Protein AF-A0A6J6P210-F1 (afdb_monomer_lite)

Structure (mmCIF, N/CA/C/O backbone):
data_AF-A0A6J6P210-F1
#
_entry.id   AF-A0A6J6P210-F1
#
loop_
_atom_site.group_PDB
_atom_site.id
_atom_site.type_symbol
_atom_site.label_atom_id
_atom_site.label_alt_id
_atom_site.label_comp_id
_atom_site.label_asym_id
_atom_site.label_entity_id
_atom_site.label_seq_id
_atom_site.pdbx_PDB_ins_code
_atom_site.Cartn_x
_atom_site.Cartn_y
_atom_site.Cartn_z
_atom_site.occupancy
_atom_site.B_iso_or_equiv
_atom_site.auth_seq_id
_atom_site.auth_comp_id
_atom_site.auth_asym_id
_atom_site.auth_atom_id
_atom_site.pdbx_PDB_model_num
ATOM 1 N N . MET A 1 1 ? 5.340 17.199 -20.406 1.00 72.75 1 MET A N 1
ATOM 2 C CA . MET A 1 1 ? 5.346 17.274 -18.925 1.00 72.75 1 MET A CA 1
ATOM 3 C C . MET A 1 1 ? 4.283 16.370 -18.298 1.00 72.75 1 MET A C 1
ATOM 5 O O . MET A 1 1 ? 4.670 15.455 -17.591 1.00 72.75 1 MET A O 1
ATOM 9 N N . LEU A 1 2 ? 2.985 16.530 -18.602 1.00 82.31 2 LEU A N 1
ATOM 10 C CA . LEU A 1 2 ? 1.906 15.682 -18.047 1.00 82.31 2 LEU A CA 1
ATOM 11 C C . LEU A 1 2 ? 2.040 14.187 -18.388 1.00 82.31 2 LEU A C 1
ATOM 13 O O . LEU A 1 2 ? 2.015 13.362 -17.485 1.00 82.31 2 LEU A O 1
ATOM 17 N N . HIS A 1 3 ? 2.294 13.854 -19.659 1.00 82.81 3 HIS A N 1
ATOM 18 C CA . HIS A 1 3 ? 2.504 12.461 -20.081 1.00 82.81 3 HIS A CA 1
ATOM 19 C C . HIS A 1 3 ? 3.662 11.770 -19.347 1.00 82.81 3 HIS A C 1
ATOM 21 O O . HIS A 1 3 ? 3.550 10.611 -18.979 1.00 82.81 3 HIS A O 1
ATOM 27 N N . PHE A 1 4 ? 4.750 12.492 -19.070 1.00 86.25 4 PHE A N 1
ATOM 28 C CA . PHE A 1 4 ? 5.898 11.938 -18.348 1.00 86.25 4 PHE A CA 1
ATOM 29 C C . PHE A 1 4 ? 5.569 11.634 -16.879 1.00 86.25 4 PHE A C 1
ATOM 31 O O . PHE A 1 4 ? 5.952 10.593 -16.356 1.00 86.25 4 PHE A O 1
ATOM 38 N N . GLN A 1 5 ? 4.827 12.525 -16.215 1.00 88.50 5 GLN A N 1
ATOM 39 C CA . GLN A 1 5 ? 4.387 12.285 -14.838 1.00 88.50 5 GLN A CA 1
ATOM 40 C C . GLN A 1 5 ? 3.353 11.158 -14.758 1.00 88.50 5 GLN A C 1
ATOM 42 O O . GLN A 1 5 ? 3.377 10.369 -13.816 1.00 88.50 5 GLN A O 1
ATOM 47 N N . GLN A 1 6 ? 2.481 11.053 -15.762 1.00 85.50 6 GLN A N 1
ATOM 48 C CA . GLN A 1 6 ? 1.516 9.965 -15.881 1.00 85.50 6 GLN A CA 1
ATOM 49 C C . GLN A 1 6 ? 2.213 8.609 -16.045 1.00 85.50 6 GLN A C 1
ATOM 51 O O . GLN A 1 6 ? 1.849 7.664 -15.348 1.00 85.50 6 GLN A O 1
ATOM 56 N N . GLU A 1 7 ? 3.233 8.524 -16.904 1.00 89.88 7 GLU A N 1
ATOM 57 C CA . GLU A 1 7 ? 3.984 7.282 -17.116 1.00 89.88 7 GLU A CA 1
ATOM 58 C C . GLU A 1 7 ? 4.730 6.860 -15.846 1.00 89.88 7 GLU A C 1
ATOM 60 O O . GLU A 1 7 ? 4.559 5.744 -15.364 1.00 89.88 7 GLU A O 1
ATOM 65 N N . ARG A 1 8 ? 5.444 7.791 -15.200 1.00 86.94 8 ARG A N 1
ATOM 66 C CA . ARG A 1 8 ? 6.139 7.523 -13.932 1.00 86.94 8 ARG A CA 1
ATOM 67 C C . ARG A 1 8 ? 5.188 7.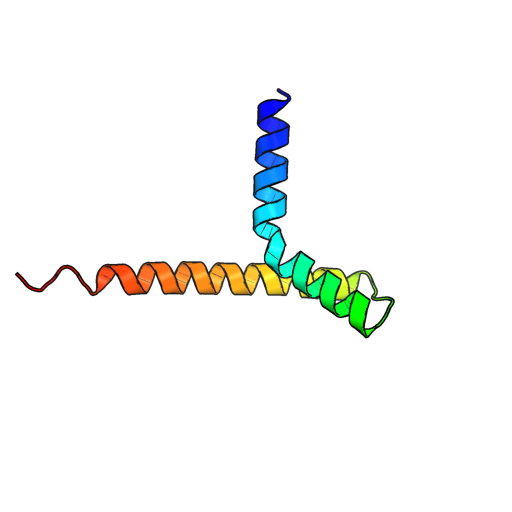040 -12.832 1.00 86.94 8 ARG A C 1
ATOM 69 O O . ARG A 1 8 ? 5.534 6.140 -12.070 1.00 86.94 8 ARG A O 1
ATOM 76 N N . ALA A 1 9 ? 4.007 7.648 -12.714 1.00 84.12 9 ALA A N 1
ATOM 77 C CA . ALA A 1 9 ? 3.005 7.220 -11.742 1.00 84.12 9 ALA A CA 1
ATOM 78 C C . ALA A 1 9 ? 2.485 5.810 -12.058 1.00 84.12 9 ALA A C 1
ATOM 80 O O . ALA A 1 9 ? 2.342 4.991 -11.150 1.00 84.12 9 ALA A O 1
ATOM 81 N N . ARG A 1 10 ? 2.249 5.510 -13.342 1.00 85.50 10 ARG A N 1
ATOM 82 C CA . ARG A 1 10 ? 1.812 4.188 -13.801 1.00 85.50 10 ARG A CA 1
ATOM 83 C C . ARG A 1 10 ? 2.862 3.118 -13.507 1.00 85.50 10 ARG A C 1
ATOM 85 O O . ARG A 1 10 ? 2.517 2.100 -12.915 1.00 85.50 10 ARG A O 1
ATOM 92 N N . GLU A 1 11 ? 4.123 3.364 -13.848 1.00 86.38 11 GLU A N 1
ATOM 93 C CA . GLU A 1 11 ? 5.236 2.453 -13.559 1.00 86.38 11 GLU A CA 1
ATOM 94 C C . GLU A 1 11 ? 5.376 2.186 -12.059 1.00 86.38 11 GLU A C 1
ATOM 96 O O . GLU A 1 11 ? 5.577 1.047 -11.643 1.00 86.38 11 GLU A O 1
ATOM 101 N N . LEU A 1 12 ? 5.243 3.227 -11.232 1.00 83.62 12 LEU A N 1
ATOM 102 C CA . LEU A 1 12 ? 5.318 3.089 -9.782 1.00 83.62 12 LEU A CA 1
ATOM 103 C C . LEU A 1 12 ? 4.162 2.231 -9.247 1.00 83.62 12 LEU A C 1
ATOM 105 O O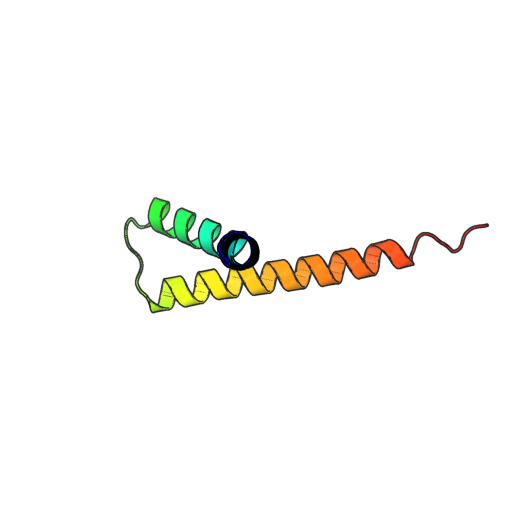 . LEU A 1 12 ? 4.389 1.305 -8.475 1.00 83.62 12 LEU A O 1
ATOM 109 N N . LEU A 1 13 ? 2.932 2.480 -9.699 1.00 82.00 13 LEU A N 1
ATOM 110 C CA . LEU A 1 13 ? 1.765 1.688 -9.299 1.00 82.00 13 LEU A CA 1
ATOM 111 C C . LEU A 1 13 ? 1.871 0.228 -9.746 1.00 82.00 13 LEU A C 1
ATOM 113 O O . LEU A 1 13 ? 1.524 -0.665 -8.979 1.00 82.00 13 LEU A O 1
ATOM 117 N N . MET A 1 14 ? 2.384 -0.022 -10.954 1.00 82.81 14 MET A N 1
ATOM 118 C CA . MET A 1 14 ? 2.633 -1.380 -11.440 1.00 82.81 14 MET A CA 1
ATOM 119 C C . MET A 1 14 ? 3.689 -2.092 -10.593 1.00 82.81 14 MET A C 1
ATOM 121 O O . MET A 1 14 ? 3.471 -3.234 -10.196 1.00 82.81 14 MET A O 1
ATOM 125 N N . LYS A 1 15 ? 4.778 -1.404 -10.223 1.00 78.56 15 LYS A N 1
ATOM 126 C CA . LYS A 1 15 ? 5.823 -1.969 -9.356 1.00 78.56 15 LYS A CA 1
ATOM 127 C C . LYS A 1 15 ? 5.313 -2.380 -7.975 1.00 78.56 15 LYS A C 1
ATOM 129 O O . LYS A 1 15 ? 5.809 -3.339 -7.398 1.00 78.56 15 LYS A O 1
ATOM 134 N N . HIS A 1 16 ? 4.330 -1.661 -7.441 1.00 79.12 16 HIS A N 1
ATOM 135 C CA . HIS A 1 16 ? 3.779 -1.930 -6.114 1.00 79.12 16 HIS A CA 1
ATOM 136 C C . HIS A 1 16 ? 2.477 -2.740 -6.141 1.00 79.12 16 HIS A C 1
ATOM 138 O O . HIS A 1 16 ? 1.886 -2.945 -5.085 1.00 79.12 16 HIS A O 1
ATOM 144 N N . ARG A 1 17 ? 2.019 -3.217 -7.308 1.00 85.62 17 ARG A N 1
ATOM 145 C CA . ARG A 1 17 ? 0.683 -3.813 -7.457 1.00 85.62 17 ARG A CA 1
ATOM 146 C C . ARG A 1 17 ? 0.450 -5.012 -6.535 1.00 85.62 17 ARG A C 1
ATOM 148 O O . ARG A 1 17 ? -0.541 -5.014 -5.818 1.00 85.62 17 ARG A O 1
ATOM 155 N N . VAL A 1 18 ? 1.384 -5.962 -6.501 1.00 88.31 18 VAL A N 1
ATOM 156 C CA . VAL A 1 18 ? 1.298 -7.155 -5.636 1.00 88.31 18 VAL A CA 1
ATOM 157 C C . VAL A 1 18 ? 1.257 -6.757 -4.159 1.00 88.31 18 VAL A C 1
ATOM 159 O O . VAL A 1 18 ? 0.410 -7.220 -3.405 1.00 88.31 18 VAL A O 1
ATOM 162 N N . GLY A 1 19 ? 2.111 -5.815 -3.753 1.00 90.31 19 GLY A N 1
ATOM 163 C CA . GLY A 1 19 ? 2.128 -5.303 -2.382 1.00 90.31 19 GLY A CA 1
ATOM 164 C C . GLY A 1 19 ? 0.832 -4.587 -1.990 1.00 90.31 19 GLY A C 1
ATOM 165 O O . GLY A 1 19 ? 0.364 -4.723 -0.863 1.00 90.31 19 GLY A O 1
ATOM 166 N N . LEU A 1 20 ? 0.220 -3.854 -2.924 1.00 92.12 20 LEU A N 1
ATOM 167 C CA . LEU A 1 20 ? -1.074 -3.200 -2.717 1.00 92.12 20 LEU A CA 1
ATOM 168 C C . LEU A 1 20 ? -2.227 -4.208 -2.629 1.00 92.12 20 LEU A C 1
ATOM 170 O O . LEU A 1 20 ? -3.144 -3.996 -1.839 1.00 92.12 20 LEU A O 1
ATOM 174 N N . ASP A 1 21 ? -2.170 -5.304 -3.387 1.00 93.06 21 ASP A N 1
ATOM 175 C CA . ASP A 1 21 ? -3.159 -6.383 -3.313 1.00 93.06 21 ASP A CA 1
ATOM 176 C C . ASP A 1 21 ? -3.066 -7.125 -1.962 1.00 93.06 21 ASP A C 1
ATOM 178 O O . ASP A 1 21 ? -4.092 -7.393 -1.335 1.00 93.06 21 ASP A O 1
ATOM 182 N N . LEU A 1 22 ? -1.852 -7.342 -1.437 1.00 93.69 22 LEU A N 1
ATOM 183 C CA . LEU A 1 22 ? -1.636 -7.888 -0.088 1.00 93.69 22 LEU A CA 1
ATOM 184 C C . LEU A 1 22 ? -2.187 -6.966 1.011 1.00 93.69 22 LEU A C 1
ATOM 186 O O . LEU A 1 22 ? -2.827 -7.430 1.955 1.00 93.69 22 LEU A O 1
ATOM 190 N N . VAL A 1 23 ? -1.978 -5.652 0.878 1.00 94.25 23 VAL A N 1
ATOM 191 C CA . VAL A 1 23 ? -2.547 -4.644 1.789 1.00 94.25 23 VAL A CA 1
ATOM 192 C C . VAL A 1 23 ? -4.075 -4.655 1.741 1.00 94.25 23 VAL A C 1
ATOM 194 O O . VAL A 1 23 ? -4.719 -4.612 2.789 1.00 94.25 23 VAL A O 1
ATOM 197 N N . ALA A 1 24 ? -4.665 -4.739 0.546 1.00 95.38 24 ALA A N 1
ATOM 198 C CA . ALA A 1 24 ? -6.113 -4.812 0.390 1.00 95.38 24 ALA A CA 1
ATOM 199 C C . ALA A 1 24 ? -6.686 -6.069 1.058 1.00 95.38 24 ALA A C 1
ATOM 201 O O . ALA A 1 24 ? -7.670 -5.968 1.788 1.00 95.38 24 ALA A O 1
ATOM 202 N N . GLN A 1 25 ? -6.044 -7.226 0.876 1.00 95.06 25 GLN A N 1
ATOM 203 C CA . GLN A 1 25 ? -6.455 -8.468 1.532 1.00 95.06 25 GLN A CA 1
ATOM 204 C C . GLN A 1 25 ? -6.370 -8.353 3.061 1.00 95.06 25 GLN A C 1
ATOM 206 O O . GLN A 1 25 ? -7.329 -8.668 3.760 1.00 95.06 25 GLN A O 1
ATOM 211 N N . ALA A 1 26 ? -5.264 -7.815 3.580 1.00 95.94 26 ALA A N 1
ATOM 212 C CA . ALA A 1 26 ? -5.079 -7.607 5.013 1.00 95.94 26 ALA A CA 1
ATOM 213 C C . ALA A 1 26 ? -6.158 -6.699 5.627 1.00 95.94 26 ALA A C 1
ATOM 215 O O . ALA A 1 26 ? -6.630 -6.970 6.731 1.00 95.94 26 ALA A O 1
ATOM 216 N N . LEU A 1 27 ? -6.560 -5.643 4.913 1.00 97.19 27 LEU A N 1
ATOM 217 C CA . LEU A 1 27 ? -7.636 -4.743 5.331 1.00 97.19 27 LEU A CA 1
ATOM 218 C C . LEU A 1 27 ? -9.021 -5.394 5.252 1.00 97.19 27 LEU A C 1
ATOM 220 O O . LEU A 1 27 ? -9.855 -5.118 6.107 1.00 97.19 27 LEU A O 1
ATOM 224 N N . LEU A 1 28 ? -9.276 -6.262 4.269 1.00 96.69 28 LEU A N 1
ATOM 225 C CA . LEU A 1 28 ? -10.528 -7.025 4.204 1.00 96.69 28 LEU A CA 1
ATOM 226 C C . LEU A 1 28 ? -10.664 -7.996 5.384 1.00 96.69 28 LEU A C 1
ATOM 228 O O . LEU A 1 28 ? -11.761 -8.153 5.915 1.00 96.69 28 LEU A O 1
ATOM 232 N N . ASP A 1 29 ? -9.556 -8.602 5.811 1.00 95.88 29 ASP A N 1
ATOM 233 C CA . ASP A 1 29 ? -9.558 -9.599 6.884 1.00 95.88 29 ASP A CA 1
ATOM 234 C C . ASP A 1 29 ? -9.585 -8.967 8.284 1.00 95.88 29 ASP A C 1
ATOM 236 O O . ASP A 1 29 ? -10.183 -9.519 9.209 1.00 95.88 29 ASP A O 1
ATOM 240 N N . ARG A 1 30 ? -8.903 -7.828 8.460 1.00 96.19 30 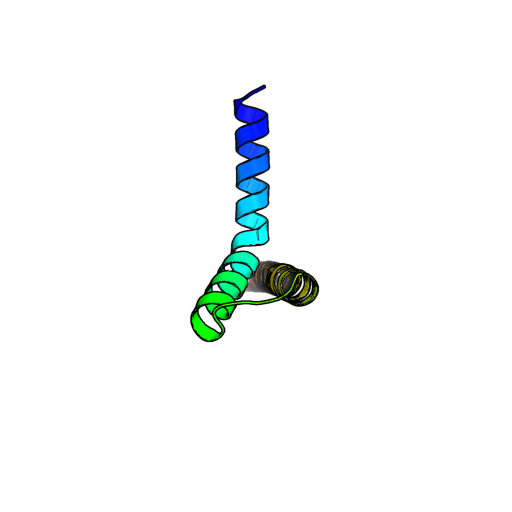ARG A N 1
ATOM 241 C CA . ARG A 1 30 ? -8.628 -7.237 9.782 1.00 96.19 30 ARG A CA 1
ATOM 242 C C . ARG A 1 30 ? -9.253 -5.867 10.003 1.00 96.19 30 ARG A C 1
ATOM 244 O O . ARG A 1 30 ? -9.137 -5.340 11.106 1.00 96.19 30 ARG A O 1
ATOM 251 N N . GLU A 1 31 ? -9.889 -5.291 8.983 1.00 93.06 31 GLU A N 1
ATOM 252 C CA . GLU A 1 31 ? -10.486 -3.944 8.949 1.00 93.06 31 GLU A CA 1
ATOM 253 C C . GLU A 1 31 ? -9.475 -2.788 9.085 1.00 93.06 31 GLU A C 1
ATOM 255 O O . GLU A 1 31 ? -9.596 -1.763 8.414 1.00 93.06 31 GLU A O 1
ATOM 260 N N . THR A 1 32 ? -8.437 -2.955 9.906 1.00 95.94 32 THR A N 1
ATOM 261 C CA . THR A 1 32 ? -7.363 -1.988 10.132 1.00 95.94 32 THR A CA 1
ATOM 262 C C . THR A 1 32 ? -6.011 -2.685 10.251 1.00 95.94 32 THR A C 1
ATOM 264 O O . THR A 1 32 ? -5.903 -3.801 10.752 1.00 95.94 32 THR A O 1
ATOM 267 N N . ILE A 1 33 ? -4.976 -1.994 9.786 1.00 96.19 33 ILE A N 1
ATOM 268 C CA . ILE A 1 33 ? -3.564 -2.369 9.903 1.00 96.19 33 ILE A CA 1
ATOM 269 C C . ILE A 1 33 ? -2.760 -1.097 10.177 1.00 96.19 33 ILE A C 1
ATOM 271 O O . ILE A 1 33 ? -3.210 0.009 9.854 1.00 96.19 33 ILE A O 1
ATOM 275 N N . ASP A 1 34 ? -1.580 -1.231 10.772 1.00 96.56 34 ASP A N 1
ATOM 276 C CA . ASP A 1 34 ? -0.720 -0.091 11.077 1.00 96.56 34 ASP A CA 1
ATOM 277 C C . ASP A 1 34 ? 0.319 0.192 9.972 1.00 96.56 34 ASP A C 1
ATOM 279 O O . ASP A 1 34 ? 0.489 -0.553 9.006 1.00 96.56 34 ASP A O 1
ATOM 283 N N . GLY A 1 35 ? 1.000 1.337 10.083 1.00 95.38 35 GLY A N 1
ATOM 284 C CA . GLY A 1 35 ? 2.000 1.767 9.100 1.00 95.38 35 GLY A CA 1
ATOM 285 C C . GLY A 1 35 ? 3.163 0.777 8.900 1.00 95.38 35 GLY A C 1
ATOM 286 O O . GLY A 1 35 ? 3.531 0.524 7.750 1.00 95.38 35 GLY A O 1
ATOM 287 N N . PRO A 1 36 ? 3.756 0.212 9.971 1.00 97.00 36 PRO A N 1
ATOM 288 C CA . PRO A 1 36 ? 4.771 -0.835 9.857 1.00 97.00 36 PRO A CA 1
ATOM 289 C C . PRO A 1 36 ? 4.293 -2.077 9.100 1.00 97.00 36 PRO A C 1
ATOM 291 O O . PRO A 1 36 ? 5.024 -2.590 8.248 1.00 97.00 36 PRO A O 1
ATOM 294 N N . GLU A 1 37 ? 3.070 -2.537 9.361 1.00 95.38 37 GLU A N 1
ATOM 295 C CA . GLU A 1 37 ? 2.497 -3.685 8.663 1.00 95.38 37 GLU A CA 1
ATOM 296 C C . GLU A 1 37 ? 2.314 -3.401 7.167 1.00 95.38 37 GLU A C 1
ATOM 298 O O . GLU A 1 37 ? 2.749 -4.196 6.329 1.00 95.38 37 GLU A O 1
ATOM 303 N N . VAL A 1 38 ? 1.790 -2.223 6.810 1.00 95.25 38 VAL A N 1
ATOM 304 C CA . VAL A 1 38 ? 1.698 -1.779 5.407 1.00 95.25 38 VAL A CA 1
ATOM 305 C C . VAL A 1 38 ? 3.070 -1.800 4.730 1.00 95.25 38 VAL A C 1
ATOM 307 O O . VAL A 1 38 ? 3.207 -2.317 3.620 1.00 95.25 38 VAL A O 1
ATOM 310 N N . ALA A 1 39 ? 4.104 -1.268 5.389 1.00 93.06 39 ALA A N 1
ATOM 311 C CA . ALA A 1 39 ? 5.452 -1.226 4.827 1.00 93.06 39 ALA A CA 1
ATOM 312 C C . ALA A 1 39 ? 6.012 -2.632 4.553 1.00 93.06 39 ALA A C 1
ATOM 314 O O . ALA A 1 39 ? 6.664 -2.836 3.524 1.00 93.06 39 ALA A O 1
ATOM 315 N N . SER A 1 40 ? 5.729 -3.592 5.441 1.00 92.69 40 SER A N 1
ATOM 316 C CA . SER A 1 40 ? 6.136 -4.992 5.290 1.00 92.69 40 SER A CA 1
ATOM 317 C C . SER A 1 40 ? 5.437 -5.671 4.110 1.00 92.69 40 SER A C 1
ATOM 319 O O . SER A 1 40 ? 6.117 -6.265 3.273 1.00 92.69 40 SER A O 1
ATOM 321 N N . LEU A 1 41 ? 4.115 -5.518 3.981 1.00 93.44 41 LEU A N 1
ATOM 322 C CA . LEU A 1 41 ? 3.330 -6.109 2.887 1.00 93.44 41 LEU A CA 1
ATOM 323 C C . LEU A 1 41 ? 3.729 -5.538 1.522 1.00 93.44 41 LEU A C 1
ATOM 325 O O . LEU A 1 41 ? 3.892 -6.277 0.550 1.00 93.44 41 LEU A O 1
ATOM 329 N N . VAL A 1 42 ? 3.975 -4.226 1.455 1.00 90.75 42 VAL A N 1
ATOM 330 C CA . VAL A 1 42 ? 4.464 -3.592 0.226 1.00 90.75 42 VAL A CA 1
ATOM 331 C C . VAL A 1 42 ? 5.834 -4.151 -0.162 1.00 90.75 42 VAL A C 1
ATOM 333 O O . VAL A 1 42 ? 6.029 -4.507 -1.322 1.00 90.75 42 VAL A O 1
ATOM 336 N N . GLN A 1 43 ? 6.771 -4.282 0.784 1.00 89.19 43 GLN A N 1
ATOM 337 C CA . GLN A 1 43 ? 8.091 -4.874 0.519 1.00 89.19 43 GLN A CA 1
ATOM 338 C C . GLN A 1 43 ? 8.018 -6.348 0.120 1.00 89.19 43 GLN A C 1
ATOM 340 O O . GLN A 1 43 ? 8.745 -6.762 -0.783 1.00 89.19 43 GLN A O 1
ATOM 345 N N . GLN A 1 44 ? 7.129 -7.122 0.740 1.00 90.00 44 GLN A N 1
ATOM 346 C CA . GLN A 1 44 ? 6.901 -8.518 0.382 1.00 90.00 44 GLN A CA 1
ATOM 347 C C . GLN A 1 44 ? 6.464 -8.648 -1.081 1.00 90.00 44 GLN A C 1
ATOM 349 O O . GLN A 1 44 ? 7.055 -9.437 -1.817 1.00 90.00 44 GLN A O 1
ATOM 354 N N . GLY A 1 45 ? 5.524 -7.809 -1.527 1.00 85.69 45 GLY A N 1
ATOM 355 C CA . GLY A 1 45 ? 5.076 -7.796 -2.919 1.00 85.69 45 GLY A CA 1
ATOM 356 C C . GLY A 1 45 ? 6.164 -7.405 -3.927 1.00 85.69 45 GLY A C 1
ATOM 357 O O . GLY A 1 45 ? 6.180 -7.938 -5.034 1.00 85.69 45 GLY A O 1
ATOM 358 N N . LEU A 1 46 ? 7.118 -6.532 -3.561 1.00 84.38 46 LEU A N 1
ATOM 359 C CA . LEU A 1 46 ? 8.299 -6.298 -4.410 1.00 84.38 46 LEU A CA 1
ATOM 360 C C . LEU A 1 46 ? 9.213 -7.524 -4.467 1.00 84.38 46 LEU A C 1
ATOM 362 O O . LEU A 1 46 ? 9.720 -7.852 -5.534 1.00 84.38 46 LEU A O 1
ATOM 366 N N . GLY A 1 47 ? 9.451 -8.179 -3.328 1.00 80.38 47 GLY A N 1
ATOM 367 C CA . GLY A 1 47 ? 10.317 -9.357 -3.256 1.00 80.38 47 GLY A CA 1
ATOM 368 C C . GLY A 1 47 ? 9.769 -10.561 -4.028 1.00 80.38 47 GLY A C 1
ATOM 369 O O . GLY A 1 47 ? 10.552 -11.345 -4.560 1.00 80.38 47 GLY A O 1
ATOM 370 N N . GLU A 1 48 ? 8.445 -10.710 -4.107 1.00 72.00 48 GLU A N 1
ATOM 371 C CA . GLU A 1 48 ? 7.797 -11.703 -4.974 1.00 72.00 48 GLU A CA 1
ATOM 372 C C . GLU A 1 48 ? 7.965 -11.370 -6.453 1.00 72.00 48 GLU A C 1
ATOM 374 O O . GLU A 1 48 ? 8.395 -12.235 -7.208 1.00 72.00 48 GLU A O 1
ATOM 379 N N . MET A 1 49 ? 7.751 -10.112 -6.851 1.00 68.00 49 MET A N 1
ATOM 380 C CA . MET A 1 49 ? 7.944 -9.706 -8.245 1.00 68.00 49 MET A CA 1
ATOM 381 C C . MET A 1 49 ? 9.393 -9.903 -8.716 1.00 68.00 49 MET A C 1
ATOM 383 O O . MET A 1 49 ? 9.610 -10.368 -9.829 1.00 68.00 49 MET A O 1
ATOM 387 N N . VAL A 1 50 ? 10.382 -9.594 -7.865 1.00 67.94 50 VAL A N 1
ATOM 388 C CA . VAL A 1 50 ? 11.803 -9.830 -8.180 1.00 67.94 50 VAL A CA 1
ATOM 389 C C . VAL A 1 50 ? 12.072 -11.324 -8.396 1.00 67.94 50 VAL A C 1
ATOM 391 O O . VAL A 1 50 ? 12.705 -11.692 -9.383 1.00 67.94 50 VAL A O 1
ATOM 394 N N . ARG A 1 51 ? 11.524 -12.198 -7.537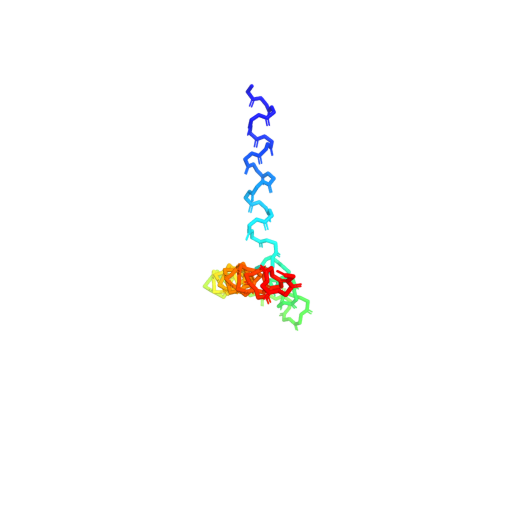 1.00 68.31 51 ARG A N 1
ATOM 395 C CA . ARG A 1 51 ? 11.636 -13.656 -7.713 1.00 68.31 51 ARG A CA 1
ATOM 396 C C . ARG A 1 51 ? 10.997 -14.142 -9.012 1.00 68.31 51 ARG A C 1
ATOM 398 O O . ARG A 1 51 ? 11.591 -14.984 -9.678 1.00 68.31 51 ARG A O 1
ATOM 405 N N . ASP A 1 52 ? 9.833 -13.617 -9.378 1.00 64.00 52 ASP A N 1
ATOM 406 C CA . ASP A 1 52 ? 9.162 -13.994 -10.626 1.00 64.00 52 ASP A CA 1
ATOM 407 C C . ASP A 1 52 ? 9.973 -13.555 -11.853 1.00 64.00 52 ASP A C 1
ATOM 409 O O . ASP A 1 52 ? 10.173 -14.351 -12.772 1.00 64.00 52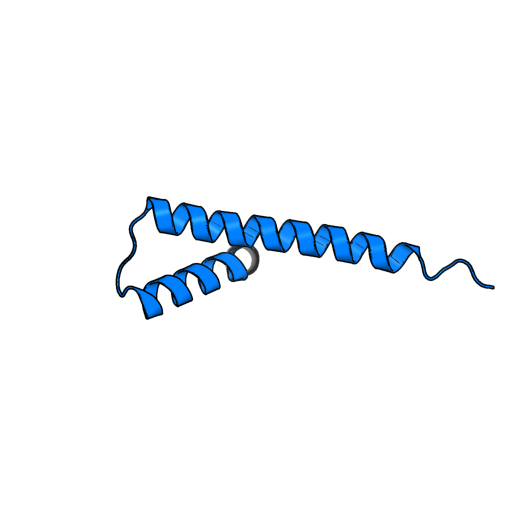 ASP A O 1
ATOM 413 N N . THR A 1 53 ? 10.544 -12.343 -11.837 1.00 66.25 53 THR A N 1
ATOM 414 C CA . THR A 1 53 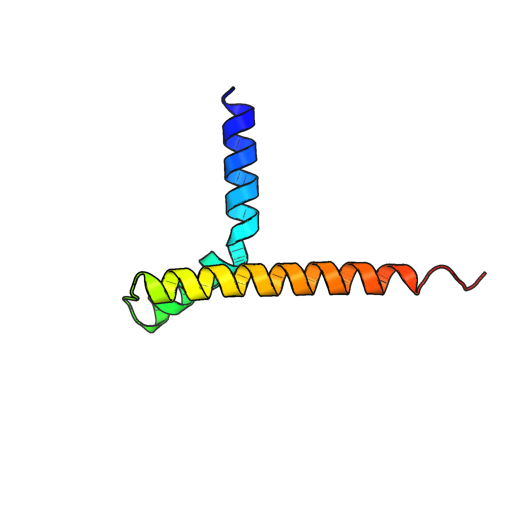? 11.420 -11.877 -12.927 1.00 66.25 53 THR A CA 1
ATOM 415 C C . THR A 1 53 ? 12.701 -12.705 -13.063 1.00 66.25 53 THR A C 1
ATOM 417 O O . THR A 1 53 ? 13.162 -12.937 -14.181 1.00 66.25 53 THR A O 1
ATOM 420 N N . ASP A 1 54 ? 13.251 -13.199 -11.950 1.00 69.00 54 ASP A N 1
ATOM 421 C CA . ASP A 1 54 ? 14.441 -14.058 -11.956 1.00 69.00 54 ASP A CA 1
ATOM 422 C C . ASP A 1 54 ? 14.127 -15.476 -12.484 1.00 69.00 54 ASP A C 1
ATOM 424 O O . ASP A 1 54 ? 14.950 -16.091 -13.168 1.00 69.00 54 ASP A O 1
ATOM 428 N N . LEU A 1 55 ? 12.923 -15.998 -12.216 1.00 62.59 55 LEU A N 1
ATOM 429 C CA . LEU A 1 55 ? 12.464 -17.311 -12.691 1.00 62.59 55 LEU A CA 1
ATOM 430 C C . LEU A 1 55 ? 12.106 -17.312 -14.189 1.00 62.59 55 LEU A C 1
ATOM 432 O O . LEU A 1 55 ? 12.365 -18.297 -14.892 1.00 62.59 55 LEU A O 1
ATOM 436 N N . GLU A 1 56 ? 11.552 -16.213 -14.702 1.00 58.00 56 GLU A N 1
ATOM 437 C CA . GLU A 1 56 ? 11.189 -16.069 -16.118 1.00 58.00 56 GLU A CA 1
ATOM 438 C C . GLU A 1 56 ? 12.435 -15.948 -17.022 1.00 58.00 56 GLU A C 1
ATOM 440 O O . GLU A 1 56 ? 12.486 -16.530 -18.112 1.00 58.00 56 GLU A O 1
ATOM 445 N N . GLY A 1 57 ? 13.501 -15.306 -16.527 1.00 58.47 57 GLY A N 1
ATOM 446 C CA . GLY A 1 57 ? 14.803 -15.244 -17.206 1.00 58.47 57 GLY A CA 1
ATOM 447 C C . GLY A 1 57 ? 15.530 -16.593 -17.300 1.00 58.47 57 GLY A C 1
ATOM 448 O O . GLY A 1 57 ? 16.262 -16.832 -18.259 1.00 58.47 57 GLY A O 1
ATOM 449 N N . ALA A 1 58 ? 15.304 -17.507 -16.351 1.00 59.94 58 ALA A N 1
ATOM 450 C CA . ALA A 1 58 ? 15.913 -18.839 -16.365 1.00 59.94 58 ALA A CA 1
ATOM 451 C C . ALA A 1 58 ? 15.210 -19.816 -17.330 1.00 59.94 58 ALA A C 1
ATOM 453 O O . ALA A 1 58 ? 15.854 -20.701 -17.892 1.00 59.94 58 ALA A O 1
ATOM 454 N N . THR A 1 59 ? 13.904 -19.652 -17.562 1.00 59.81 59 THR A N 1
ATOM 455 C CA . THR A 1 59 ? 13.104 -20.575 -18.393 1.00 59.81 59 THR A CA 1
ATOM 456 C C . THR A 1 59 ? 13.361 -20.410 -19.898 1.00 59.81 59 THR A C 1
ATOM 458 O O . THR A 1 59 ? 13.294 -21.381 -20.652 1.00 59.81 59 THR A O 1
ATOM 461 N N . THR A 1 60 ? 13.710 -19.209 -20.363 1.00 60.09 60 THR A N 1
ATOM 462 C CA . THR A 1 60 ? 13.905 -18.931 -21.801 1.00 60.09 60 THR A CA 1
ATOM 463 C C . THR A 1 60 ? 15.257 -19.401 -22.352 1.00 60.09 60 THR A C 1
ATOM 465 O O . THR A 1 60 ? 15.365 -19.653 -23.549 1.00 60.09 60 THR A O 1
ATOM 468 N N . ALA A 1 61 ? 16.267 -19.620 -21.503 1.00 59.56 61 ALA A N 1
ATOM 469 C CA . ALA A 1 61 ? 17.595 -20.079 -21.928 1.00 59.56 61 ALA A CA 1
ATOM 470 C C . ALA A 1 61 ? 17.680 -21.590 -22.242 1.00 59.56 61 ALA A C 1
ATOM 472 O O . ALA A 1 61 ? 18.671 -22.040 -22.813 1.00 59.56 61 ALA A O 1
ATOM 473 N N . GLN A 1 62 ? 16.666 -22.388 -21.883 1.00 56.84 62 GLN A N 1
ATOM 474 C CA . GLN A 1 62 ? 16.726 -23.854 -21.977 1.00 56.84 62 GLN A CA 1
ATOM 475 C C . GLN A 1 62 ? 16.141 -24.437 -23.283 1.00 56.84 62 GLN A C 1
ATOM 477 O O . GLN A 1 62 ? 16.230 -25.646 -23.484 1.00 56.84 62 GLN A O 1
ATOM 482 N N . THR A 1 63 ? 15.545 -23.624 -24.169 1.00 57.97 63 THR A N 1
ATOM 483 C CA . THR A 1 63 ? 14.807 -24.134 -25.353 1.00 57.97 63 THR A CA 1
ATOM 484 C C . THR A 1 63 ? 15.594 -24.048 -26.672 1.00 57.97 63 THR A C 1
ATOM 486 O O . THR A 1 63 ? 15.236 -24.723 -27.629 1.00 57.97 63 THR A O 1
ATOM 489 N N . ASP A 1 64 ? 16.710 -23.315 -26.735 1.00 58.09 64 ASP A N 1
ATOM 490 C CA . ASP A 1 64 ? 17.377 -22.975 -28.010 1.00 58.09 64 ASP A CA 1
ATOM 491 C C . ASP A 1 64 ? 18.621 -23.842 -28.325 1.00 58.09 64 ASP A C 1
ATOM 493 O O . ASP A 1 64 ? 19.620 -23.374 -28.863 1.00 58.09 64 ASP A O 1
ATOM 497 N N . SER A 1 65 ? 18.628 -25.120 -27.922 1.00 57.53 65 SER A N 1
ATOM 498 C CA . SER A 1 65 ? 19.771 -26.034 -28.159 1.00 57.53 65 SER A CA 1
ATOM 499 C C . SER A 1 65 ? 19.393 -27.429 -28.671 1.00 57.53 65 SER A C 1
ATOM 501 O O . SER A 1 65 ? 20.132 -28.391 -28.461 1.00 57.53 65 SER A O 1
ATOM 503 N N . GLN A 1 66 ? 18.268 -27.554 -29.375 1.00 55.66 66 GLN A N 1
ATOM 504 C CA . GLN A 1 66 ? 17.982 -28.732 -30.200 1.00 55.66 66 GLN A CA 1
ATOM 505 C C . GLN A 1 66 ? 17.596 -28.314 -31.625 1.00 55.66 66 GLN A C 1
ATOM 507 O O . GLN A 1 66 ? 16.415 -28.299 -31.953 1.00 55.66 66 GLN A O 1
ATOM 512 N N . ASP A 1 67 ? 18.595 -27.998 -32.451 1.00 52.88 67 ASP A N 1
ATOM 513 C CA . ASP A 1 67 ? 18.589 -28.274 -33.899 1.00 52.88 67 ASP A CA 1
ATOM 514 C C . ASP A 1 67 ? 20.034 -28.476 -34.389 1.00 52.88 67 ASP A C 1
ATOM 516 O O . ASP A 1 67 ? 20.896 -27.625 -34.063 1.00 52.88 67 ASP A O 1
#

InterPro domains:
  IPR037219 Peptidase M41-like [G3DSA:1.20.58.760] (1-59)
  IPR037219 Peptidase M41-like [SSF140990] (2-44)

pLDDT: mean 81.25, std 14.02, range [52.88, 97.19]

Secondary structure (DSSP, 8-state):
-HHHHHHHHHHHHHHTHHHHHHHHHHHHHHS---HHHHHHHHHHHHHHHHHHHHHHHHHGGGSS---

Organism: NCBI:txid449393

Radius of gyration: 17.09 Å; chains: 1; bounding box: 30×46×45 Å

Foldseek 3Di:
DVVVVVVVVVVVCVLQVQLVVQVVVCCVVPVDDDPVVSVVSSVVRNVVVVVVVVVVVVVVVPPPPDD

Sequence (67 aa):
MLHFQQERARELLMKHRVGLDLVAQALLDRETIDGPEVASLVQQGLGEMVRDTDLEGATTAQTDSQD